Protein AF-A0A659S0P6-F1 (afdb_monomer)

Mean predicted aligned error: 4.91 Å

Foldseek 3Di:
DDDWDKDKDADPPQRKIKIKTDDPDFKIKIWIDGPNFIKIWIFGHDPNDTDTDPVDIDSDDPDPDVVVVDDD

Structure (mmCIF, N/CA/C/O backbone):
data_AF-A0A659S0P6-F1
#
_entry.id   AF-A0A659S0P6-F1
#
loop_
_atom_site.group_PDB
_atom_site.id
_atom_site.type_symbol
_atom_site.label_atom_id
_atom_site.label_alt_id
_atom_site.label_comp_id
_atom_site.label_asym_id
_atom_site.label_entity_id
_atom_site.label_seq_id
_atom_site.pdbx_PDB_ins_code
_atom_site.Cartn_x
_atom_site.Cartn_y
_atom_site.Cartn_z
_atom_site.occupancy
_atom_site.B_iso_or_equiv
_atom_site.auth_seq_id
_atom_site.auth_comp_id
_atom_site.auth_asym_id
_atom_site.auth_atom_id
_atom_site.pdbx_PDB_model_num
ATOM 1 N N . PRO A 1 1 ? -20.237 -7.876 2.283 1.00 38.03 1 PRO A N 1
ATOM 2 C CA . PRO A 1 1 ? -18.934 -8.286 1.712 1.00 38.03 1 PRO A CA 1
ATOM 3 C C . PRO A 1 1 ? -18.617 -7.428 0.478 1.00 38.03 1 PRO A C 1
ATOM 5 O O . PRO A 1 1 ? -18.953 -7.794 -0.642 1.00 38.03 1 PRO A O 1
ATOM 8 N N . GLY A 1 2 ? -18.081 -6.229 0.713 1.00 49.31 2 GLY A N 1
ATOM 9 C CA . GLY A 1 2 ? -17.558 -5.363 -0.343 1.00 49.31 2 GLY A CA 1
ATOM 10 C C . GLY A 1 2 ? -16.075 -5.657 -0.521 1.00 49.31 2 GLY A C 1
ATOM 11 O O . GLY A 1 2 ? -15.386 -5.925 0.463 1.00 49.31 2 GLY A O 1
ATOM 12 N N . LEU A 1 3 ? -15.595 -5.664 -1.761 1.00 54.09 3 LEU A N 1
ATOM 13 C CA . LEU A 1 3 ? -14.160 -5.704 -2.030 1.00 54.09 3 LEU A CA 1
ATOM 14 C C . LEU A 1 3 ? -13.485 -4.513 -1.324 1.00 54.09 3 LEU A C 1
ATOM 16 O O . LEU A 1 3 ? -14.109 -3.455 -1.217 1.00 54.09 3 LEU A O 1
ATOM 20 N N . PRO A 1 4 ? -12.248 -4.664 -0.824 1.00 63.44 4 PRO A N 1
ATOM 21 C CA . PRO A 1 4 ? -11.532 -3.560 -0.199 1.00 63.44 4 PRO A CA 1
ATOM 22 C C . PRO A 1 4 ? -11.392 -2.405 -1.200 1.00 63.44 4 PRO A C 1
ATOM 24 O O . PRO A 1 4 ? -10.885 -2.597 -2.306 1.00 63.44 4 PRO A O 1
ATOM 27 N N . GLU A 1 5 ? -11.886 -1.226 -0.823 1.00 70.75 5 GLU A N 1
ATOM 28 C CA . GLU A 1 5 ? -11.884 -0.032 -1.670 1.00 70.75 5 GLU A CA 1
ATOM 29 C C . GLU A 1 5 ? -10.441 0.420 -1.923 1.00 70.75 5 GLU A C 1
ATOM 31 O O . GLU A 1 5 ? -9.641 0.525 -0.986 1.00 70.75 5 GLU A O 1
ATOM 36 N N . ILE A 1 6 ? -10.103 0.632 -3.197 1.00 82.44 6 ILE A N 1
ATOM 37 C CA . ILE A 1 6 ? -8.781 1.069 -3.649 1.00 82.44 6 ILE A CA 1
ATOM 38 C C . ILE A 1 6 ? -8.938 2.424 -4.321 1.00 82.44 6 ILE A C 1
ATOM 40 O O . ILE A 1 6 ? -9.629 2.520 -5.334 1.00 82.44 6 ILE A O 1
ATOM 44 N N . ASP A 1 7 ? -8.250 3.434 -3.801 1.00 86.62 7 ASP A N 1
ATOM 45 C CA . ASP A 1 7 ? -8.080 4.729 -4.462 1.00 86.62 7 ASP A CA 1
ATOM 46 C C . ASP A 1 7 ? -6.660 4.809 -5.020 1.00 86.62 7 ASP A C 1
ATOM 48 O O . ASP A 1 7 ? -5.692 4.656 -4.274 1.00 86.62 7 ASP A O 1
ATOM 52 N N . GLY A 1 8 ? -6.526 4.999 -6.331 1.00 90.81 8 GLY A N 1
ATOM 53 C CA . GLY A 1 8 ? -5.243 4.994 -7.027 1.00 90.81 8 GLY A CA 1
ATOM 54 C C . GLY A 1 8 ? -5.008 6.275 -7.810 1.00 90.81 8 GLY A C 1
ATOM 55 O O . GLY A 1 8 ? -5.899 6.769 -8.500 1.00 90.81 8 GLY A O 1
ATOM 56 N N . ARG A 1 9 ? -3.783 6.800 -7.748 1.00 90.56 9 ARG A N 1
ATOM 57 C CA . ARG A 1 9 ? -3.340 7.944 -8.552 1.00 90.56 9 ARG A CA 1
ATOM 58 C C . ARG A 1 9 ? -2.031 7.624 -9.250 1.00 90.56 9 ARG A C 1
ATOM 60 O O . ARG A 1 9 ? -1.135 7.033 -8.658 1.00 90.56 9 ARG A O 1
ATOM 67 N N . ARG A 1 10 ? -1.907 8.052 -10.504 1.00 91.06 10 ARG A N 1
ATOM 68 C CA . ARG A 1 10 ? -0.680 7.932 -11.297 1.00 91.06 10 ARG A CA 1
ATOM 69 C C . ARG A 1 10 ? -0.101 9.315 -11.569 1.00 91.06 10 ARG A C 1
ATOM 71 O O . ARG A 1 10 ? -0.830 10.231 -11.942 1.00 91.06 10 ARG A O 1
ATOM 78 N N . SER A 1 11 ? 1.204 9.447 -11.388 1.00 87.38 11 SER A N 1
ATOM 79 C CA . SER A 1 11 ? 1.980 10.617 -11.775 1.00 87.38 11 SER A CA 1
ATOM 80 C C . SER A 1 11 ? 2.226 10.597 -13.281 1.00 87.38 11 SER A C 1
ATOM 82 O O . SER A 1 11 ? 2.740 9.618 -13.822 1.00 87.38 11 SER A O 1
ATOM 84 N N . SER A 1 12 ? 1.879 11.686 -13.965 1.00 83.12 12 SER A N 1
ATOM 85 C CA . SER A 1 12 ? 2.127 11.843 -15.402 1.00 83.12 12 SER A CA 1
ATOM 86 C C . SER A 1 12 ? 3.595 12.120 -15.737 1.00 83.12 12 SER A C 1
ATOM 88 O O . SER A 1 12 ? 3.994 11.918 -16.879 1.00 83.12 12 SER A O 1
ATOM 90 N N . SER A 1 13 ? 4.396 12.579 -14.770 1.00 84.81 13 SER A N 1
ATOM 91 C CA . SER A 1 13 ? 5.797 12.961 -14.984 1.00 84.81 13 SER A CA 1
ATOM 92 C C . SER A 1 13 ? 6.781 11.814 -14.769 1.00 84.81 13 SER A C 1
ATOM 94 O O . SER A 1 13 ? 7.757 11.714 -15.503 1.00 84.81 13 SER A O 1
ATOM 96 N N . SER A 1 14 ? 6.537 10.957 -13.776 1.00 84.44 14 SER A N 1
ATOM 97 C CA . SER A 1 14 ? 7.422 9.836 -13.433 1.00 84.44 14 SER A CA 1
ATOM 98 C C . SER A 1 14 ? 6.863 8.471 -13.830 1.00 84.44 14 SER A C 1
ATOM 100 O O . SER A 1 14 ? 7.578 7.484 -13.771 1.00 84.44 14 SER A O 1
ATOM 102 N N . GLY A 1 15 ? 5.579 8.371 -14.191 1.00 86.06 15 GLY A N 1
ATOM 103 C CA . GLY A 1 15 ? 4.908 7.080 -14.384 1.00 86.06 15 GLY A CA 1
ATOM 104 C C . GLY A 1 15 ? 4.593 6.340 -13.077 1.00 86.06 15 GLY A C 1
ATOM 105 O O . GLY A 1 15 ? 3.800 5.392 -13.102 1.00 86.06 15 GLY A O 1
ATOM 106 N N . ALA A 1 16 ? 5.133 6.819 -11.949 1.00 91.44 16 ALA A N 1
ATOM 107 C CA . ALA A 1 16 ? 4.885 6.296 -10.617 1.00 91.44 16 ALA A CA 1
ATOM 108 C C . ALA A 1 16 ? 3.390 6.300 -10.280 1.00 91.44 16 ALA A C 1
ATOM 110 O O . ALA A 1 16 ? 2.642 7.200 -10.673 1.00 91.44 16 ALA A O 1
ATOM 111 N N . SER A 1 17 ? 2.950 5.312 -9.512 1.00 93.00 17 SER A N 1
ATOM 112 C CA . SER A 1 17 ? 1.577 5.223 -9.024 1.00 93.00 17 SER A CA 1
ATOM 113 C C . SER A 1 17 ? 1.550 5.071 -7.513 1.00 93.00 17 SER A C 1
ATOM 115 O O . SER A 1 17 ? 2.427 4.452 -6.922 1.00 93.00 17 SER A O 1
ATOM 117 N N . VAL A 1 18 ? 0.549 5.666 -6.880 1.00 92.94 18 VAL A N 1
ATOM 118 C CA . VAL A 1 18 ? 0.301 5.550 -5.448 1.00 92.94 18 VAL A CA 1
ATOM 119 C C . VAL A 1 18 ? -1.140 5.129 -5.278 1.00 92.94 18 VAL A C 1
ATOM 121 O O . VAL A 1 18 ? -2.045 5.819 -5.747 1.00 92.94 18 VAL A O 1
ATOM 124 N N . CYS A 1 19 ? -1.353 4.008 -4.603 1.00 92.88 19 CYS A N 1
ATOM 125 C CA . CYS A 1 19 ? -2.685 3.551 -4.256 1.00 92.88 19 CYS A CA 1
ATOM 126 C C . CYS A 1 19 ? -2.822 3.381 -2.754 1.00 92.88 19 CYS A C 1
ATOM 128 O O . CYS A 1 19 ? -1.886 2.976 -2.065 1.00 92.88 19 CYS A O 1
ATOM 130 N N . VAL A 1 20 ? -4.019 3.654 -2.262 1.00 91.75 20 VAL A N 1
ATOM 131 C CA . VAL A 1 20 ? -4.422 3.414 -0.886 1.00 91.75 20 VAL A CA 1
ATOM 132 C C . VAL A 1 20 ? -5.545 2.396 -0.903 1.00 91.75 20 VAL A C 1
ATOM 134 O O . VAL A 1 20 ? -6.468 2.488 -1.708 1.00 91.75 20 VAL A O 1
ATOM 137 N N . ARG A 1 21 ? -5.458 1.411 -0.015 1.00 90.12 21 ARG A N 1
ATOM 138 C CA . ARG A 1 21 ? -6.480 0.394 0.184 1.00 90.12 21 ARG A CA 1
ATOM 139 C C . ARG A 1 21 ? -6.909 0.387 1.636 1.00 90.12 21 ARG A C 1
ATOM 141 O O . ARG A 1 21 ? -6.072 0.299 2.538 1.00 90.12 21 ARG A O 1
ATOM 148 N N . ARG A 1 22 ? -8.219 0.412 1.850 1.00 89.94 22 ARG A N 1
ATOM 149 C CA . ARG A 1 22 ? -8.794 0.118 3.159 1.00 89.94 22 ARG A CA 1
ATOM 150 C C . ARG A 1 22 ? -8.939 -1.390 3.323 1.00 89.94 22 ARG A C 1
ATOM 152 O O . ARG A 1 22 ? -9.464 -2.061 2.437 1.00 89.94 22 ARG A O 1
ATOM 159 N N . LEU A 1 23 ? -8.446 -1.920 4.433 1.00 87.38 23 LEU A N 1
ATOM 160 C CA . LEU A 1 23 ? -8.523 -3.342 4.750 1.00 87.38 23 LEU A CA 1
ATOM 161 C C . LEU A 1 23 ? -9.759 -3.614 5.616 1.00 87.38 23 LEU A C 1
ATOM 163 O O . LEU A 1 23 ? -10.459 -2.693 6.040 1.00 87.38 23 LEU A O 1
ATOM 167 N N . SER A 1 24 ? -10.068 -4.890 5.846 1.00 82.12 24 SER A N 1
ATOM 168 C CA . SER A 1 24 ? -11.110 -5.265 6.804 1.00 82.12 24 SER A CA 1
ATOM 169 C C . SER A 1 24 ? -10.741 -4.782 8.208 1.00 82.12 24 SER A C 1
ATOM 171 O O . SER A 1 24 ? -9.608 -4.974 8.636 1.00 82.12 24 SER A O 1
ATOM 173 N N . GLY A 1 25 ? -11.703 -4.209 8.932 1.00 83.50 25 GLY A N 1
ATOM 174 C CA . GLY A 1 25 ? -11.469 -3.629 10.256 1.00 83.50 25 GLY A CA 1
ATOM 175 C C . GLY A 1 25 ? -10.972 -2.184 10.178 1.00 83.50 25 GLY A C 1
ATOM 176 O O . GLY A 1 25 ? -11.441 -1.402 9.345 1.00 83.50 25 GLY A O 1
ATOM 177 N N . ASP A 1 26 ? -10.026 -1.849 11.053 1.00 90.06 26 ASP A N 1
ATOM 178 C CA . ASP A 1 26 ? -9.482 -0.497 11.217 1.00 90.06 26 ASP A CA 1
ATOM 179 C C . ASP A 1 26 ? -8.056 -0.376 10.665 1.00 90.06 26 ASP A C 1
ATOM 181 O O . ASP A 1 26 ? -7.264 0.429 11.141 1.00 90.06 26 ASP A O 1
ATOM 185 N N . GLU A 1 27 ? -7.717 -1.154 9.637 1.00 90.19 27 GLU A N 1
ATOM 186 C CA . GLU A 1 27 ? -6.401 -1.138 8.996 1.00 90.19 27 GLU A CA 1
ATOM 187 C C . GLU A 1 27 ? -6.464 -0.558 7.577 1.00 90.19 27 GLU A C 1
ATOM 189 O O . GLU A 1 27 ? -7.475 -0.612 6.868 1.00 90.19 27 GLU A O 1
ATOM 194 N N . GLY A 1 28 ? -5.343 -0.001 7.138 1.00 91.44 28 GLY A N 1
ATOM 195 C CA . GLY A 1 28 ? -5.156 0.508 5.792 1.00 91.44 28 GLY A CA 1
ATOM 196 C C . GLY A 1 28 ? -3.731 0.282 5.316 1.00 91.44 28 GLY A C 1
ATOM 197 O O . GLY A 1 28 ? -2.793 0.156 6.104 1.00 91.44 28 GLY A O 1
ATOM 198 N N . VAL A 1 29 ? -3.561 0.252 4.002 1.00 92.62 29 VAL A N 1
ATOM 199 C CA . VAL A 1 29 ? -2.246 0.135 3.382 1.00 92.62 29 VAL A CA 1
ATOM 200 C C . VAL A 1 29 ? -2.132 1.109 2.220 1.00 92.62 29 VAL A C 1
ATOM 202 O O . VAL A 1 29 ? -3.067 1.286 1.443 1.00 92.62 29 VAL A O 1
ATOM 205 N N . MET A 1 30 ? -0.979 1.754 2.108 1.00 93.69 30 MET A N 1
ATOM 206 C CA . MET A 1 30 ? -0.573 2.511 0.935 1.00 93.69 30 MET A CA 1
ATOM 207 C C . MET A 1 30 ? 0.527 1.753 0.218 1.00 93.69 30 MET A C 1
ATOM 209 O O . MET A 1 30 ? 1.391 1.150 0.855 1.00 93.69 30 MET A O 1
ATOM 213 N N . ALA A 1 31 ? 0.498 1.824 -1.102 1.00 94.44 31 ALA A N 1
ATOM 214 C CA . ALA A 1 31 ? 1.502 1.241 -1.953 1.00 94.44 31 ALA A CA 1
ATOM 215 C C . ALA A 1 31 ? 1.921 2.251 -3.020 1.00 94.44 31 ALA A C 1
ATOM 217 O O . ALA A 1 31 ? 1.074 2.778 -3.742 1.00 94.44 31 ALA A O 1
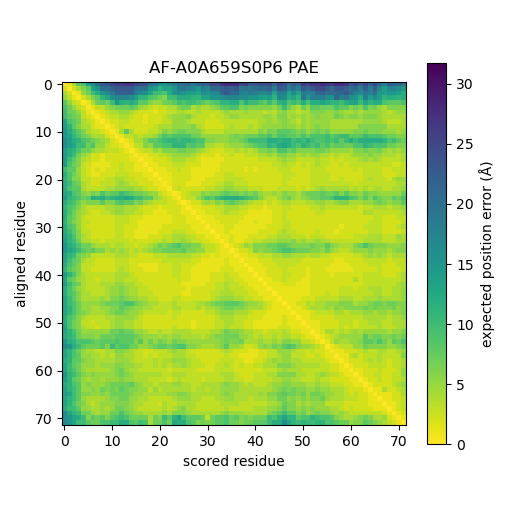ATOM 218 N N . ALA A 1 32 ? 3.216 2.545 -3.078 1.00 93.88 32 ALA A N 1
ATOM 219 C CA . ALA A 1 32 ? 3.830 3.391 -4.087 1.00 93.88 32 ALA A CA 1
ATOM 220 C C . ALA A 1 32 ? 4.662 2.508 -5.012 1.00 93.88 32 ALA A C 1
ATOM 222 O O . ALA A 1 32 ? 5.547 1.794 -4.547 1.00 93.88 32 ALA A O 1
ATOM 223 N N . GLN A 1 33 ? 4.371 2.550 -6.304 1.00 93.19 33 GLN A N 1
ATOM 224 C CA . GLN A 1 33 ? 5.090 1.805 -7.321 1.00 93.19 33 GLN A CA 1
ATOM 225 C C . GLN A 1 33 ? 5.797 2.767 -8.264 1.00 93.19 33 GLN A C 1
ATOM 227 O O . GLN A 1 33 ? 5.171 3.688 -8.791 1.00 93.19 33 GLN A O 1
ATOM 232 N N . ASP A 1 34 ? 7.077 2.510 -8.493 1.00 92.12 34 ASP A N 1
ATOM 233 C CA . ASP A 1 34 ? 7.906 3.232 -9.448 1.00 92.12 34 ASP A CA 1
ATOM 234 C C . ASP A 1 34 ? 8.965 2.283 -10.017 1.00 92.12 34 ASP A C 1
ATOM 236 O O . ASP A 1 34 ? 9.573 1.523 -9.267 1.00 92.12 34 ASP A O 1
ATOM 240 N N . ASP A 1 35 ? 9.128 2.285 -11.339 1.00 89.00 35 ASP A N 1
ATOM 241 C CA . ASP A 1 35 ? 10.113 1.476 -12.078 1.00 89.00 35 ASP A CA 1
ATOM 242 C C . ASP A 1 35 ? 10.269 0.009 -11.600 1.00 89.00 35 ASP A C 1
ATOM 244 O O . ASP A 1 35 ? 11.360 -0.498 -11.349 1.00 89.00 35 ASP A O 1
ATOM 248 N N . GLY A 1 36 ? 9.145 -0.690 -11.398 1.00 86.12 36 GLY A N 1
ATOM 249 C CA . GLY A 1 36 ? 9.129 -2.095 -10.962 1.00 86.12 36 GLY A CA 1
ATOM 250 C C . GLY A 1 36 ? 9.389 -2.326 -9.466 1.00 86.12 36 GLY A C 1
ATOM 251 O O . GLY A 1 36 ? 9.172 -3.438 -8.980 1.00 86.12 36 GLY A O 1
ATOM 252 N N . MET A 1 37 ? 9.767 -1.295 -8.710 1.00 90.88 37 MET A N 1
ATOM 253 C CA . MET A 1 37 ? 9.811 -1.330 -7.249 1.00 90.88 37 MET A CA 1
ATOM 254 C C . MET A 1 37 ? 8.449 -0.966 -6.668 1.00 90.88 37 MET A C 1
ATOM 256 O O . MET A 1 37 ? 7.732 -0.118 -7.194 1.00 90.88 37 MET A O 1
ATOM 260 N N . THR A 1 38 ? 8.076 -1.611 -5.564 1.00 92.50 38 THR A N 1
ATOM 261 C CA . THR A 1 38 ? 6.866 -1.269 -4.813 1.00 92.50 38 THR A CA 1
ATOM 262 C C . THR A 1 38 ? 7.208 -1.111 -3.343 1.00 92.50 38 THR A C 1
ATOM 264 O O . THR A 1 38 ? 7.708 -2.041 -2.717 1.00 92.50 38 THR A O 1
ATOM 267 N N . LEU A 1 39 ? 6.904 0.062 -2.798 1.00 94.19 39 LEU A N 1
ATOM 268 C CA . LEU A 1 39 ? 7.029 0.368 -1.383 1.00 94.19 39 LEU A CA 1
ATOM 269 C C . LEU A 1 39 ? 5.652 0.394 -0.730 1.00 94.19 39 LEU A C 1
ATOM 271 O O . LEU A 1 39 ? 4.691 0.929 -1.277 1.00 94.19 39 LEU A O 1
ATOM 275 N N . TRP A 1 40 ? 5.584 -0.139 0.478 1.00 94.31 40 TRP A N 1
ATOM 276 C CA . TRP A 1 40 ? 4.382 -0.314 1.270 1.00 94.31 40 TRP A CA 1
ATOM 277 C C . TRP A 1 40 ? 4.447 0.517 2.537 1.00 94.31 40 TRP A C 1
ATOM 279 O O . TRP A 1 40 ? 5.496 0.628 3.171 1.00 94.31 40 TRP A O 1
ATOM 289 N N . ARG A 1 41 ? 3.307 1.061 2.949 1.00 94.81 41 ARG A N 1
ATOM 290 C CA . ARG A 1 41 ? 3.172 1.755 4.227 1.00 94.81 41 ARG A CA 1
ATOM 291 C C . ARG A 1 41 ? 1.862 1.377 4.895 1.00 94.81 41 ARG A C 1
ATOM 293 O O . ARG A 1 41 ? 0.787 1.578 4.333 1.00 94.81 41 ARG A O 1
ATOM 300 N N . LEU A 1 42 ? 1.961 0.832 6.103 1.00 92.62 42 LEU A N 1
ATOM 301 C CA . LEU A 1 42 ? 0.803 0.482 6.921 1.00 92.62 42 LEU A CA 1
ATOM 302 C C . LEU A 1 42 ? 0.202 1.718 7.583 1.00 92.62 42 LEU A C 1
ATOM 304 O O . LEU A 1 42 ? 0.905 2.676 7.919 1.00 92.62 42 LEU A O 1
ATOM 308 N N . GLY A 1 43 ? -1.100 1.669 7.815 1.00 93.12 43 GLY A N 1
ATOM 309 C CA . GLY A 1 43 ? -1.837 2.664 8.568 1.00 93.12 43 GLY A CA 1
ATOM 310 C C . GLY A 1 43 ? -3.038 2.054 9.266 1.00 93.12 43 GLY A C 1
ATOM 311 O O . GLY A 1 43 ? -3.420 0.916 9.006 1.00 93.12 43 GLY A O 1
ATOM 312 N N . ASN A 1 44 ? -3.639 2.847 10.140 1.00 93.50 44 ASN A N 1
ATOM 313 C CA . ASN A 1 44 ? -4.895 2.507 10.789 1.00 93.50 44 ASN A CA 1
ATOM 314 C C . ASN A 1 44 ? -5.968 3.481 10.332 1.00 93.50 44 ASN A C 1
ATOM 316 O O . ASN A 1 44 ? -5.680 4.644 10.046 1.00 93.50 44 ASN A O 1
ATOM 320 N N . VAL A 1 45 ? -7.208 3.027 10.290 1.00 91.75 45 VAL A N 1
ATOM 321 C CA . VAL A 1 45 ? -8.334 3.915 10.094 1.00 91.75 45 VAL A CA 1
ATOM 322 C C . VAL A 1 45 ? -8.694 4.545 11.430 1.00 91.75 45 VAL A C 1
ATOM 324 O O . VAL A 1 45 ? -9.109 3.875 12.368 1.00 91.75 45 VAL A O 1
ATOM 327 N N . ILE A 1 46 ? -8.598 5.864 11.483 1.00 92.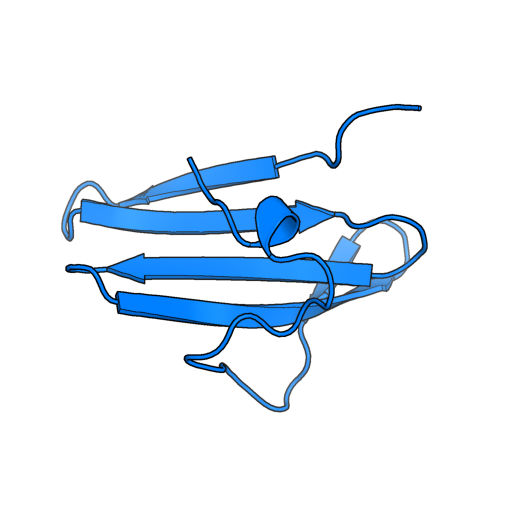56 46 ILE A N 1
ATOM 328 C CA . ILE A 1 46 ? -9.001 6.677 12.619 1.00 92.56 46 ILE A CA 1
ATOM 329 C C . ILE A 1 46 ? -10.058 7.656 12.112 1.00 92.56 46 ILE A C 1
ATOM 331 O O . ILE A 1 46 ? -9.811 8.424 11.184 1.00 92.56 46 ILE A O 1
ATOM 335 N N . GLN A 1 47 ? -11.266 7.594 12.682 1.00 90.62 47 GLN A N 1
ATOM 336 C CA . GLN A 1 47 ? -12.381 8.490 12.331 1.00 90.62 47 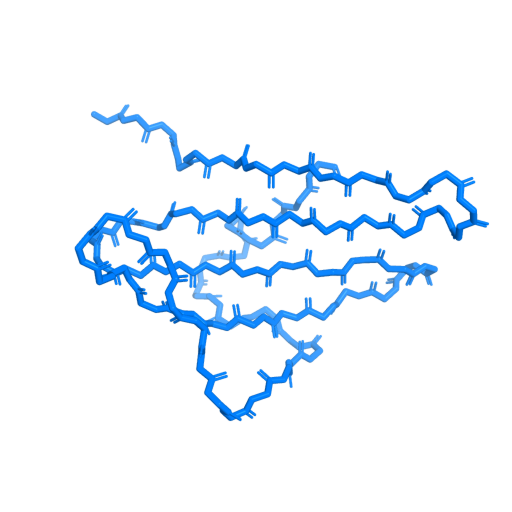GLN A CA 1
ATOM 337 C C . GLN A 1 47 ? -12.680 8.541 10.817 1.00 90.62 47 GLN A C 1
ATOM 339 O O . GLN A 1 47 ? -12.940 9.595 10.245 1.00 90.62 47 GLN A O 1
ATOM 344 N N . GLY A 1 48 ? -12.611 7.388 10.146 1.00 86.12 48 GLY A N 1
ATOM 345 C CA . GLY A 1 48 ? -12.888 7.273 8.711 1.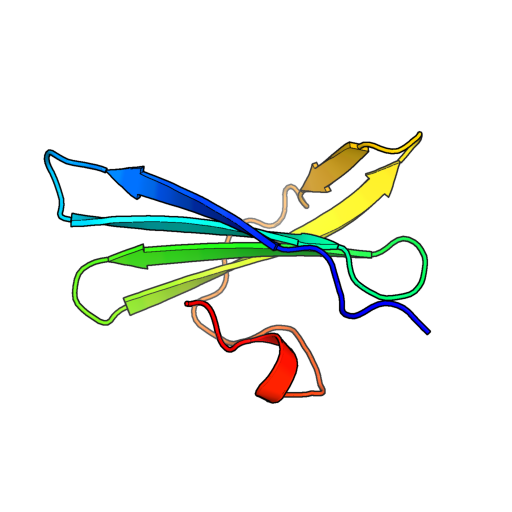00 86.12 48 GLY A CA 1
ATOM 346 C C . GLY A 1 48 ? -11.708 7.603 7.791 1.00 86.12 48 GLY A C 1
ATOM 347 O O . GLY A 1 48 ? -11.792 7.292 6.607 1.00 86.12 48 GLY A O 1
ATOM 348 N N . SER A 1 49 ? -10.601 8.132 8.319 1.00 88.94 49 SER A N 1
ATOM 349 C CA . SER A 1 49 ? -9.390 8.458 7.554 1.00 88.94 49 SER A CA 1
ATOM 350 C C . SER A 1 49 ? -8.262 7.477 7.851 1.00 88.94 49 SER A C 1
ATOM 352 O O . SER A 1 49 ? -8.100 7.048 8.989 1.00 88.94 49 SER A O 1
ATOM 354 N N . ILE A 1 50 ? -7.451 7.133 6.851 1.00 91.06 50 ILE A N 1
ATOM 355 C CA . ILE A 1 50 ? -6.267 6.292 7.069 1.00 91.06 50 ILE A CA 1
ATOM 356 C C . ILE A 1 50 ? -5.115 7.174 7.555 1.00 91.06 50 ILE A C 1
ATOM 358 O O . ILE A 1 50 ? -4.693 8.101 6.866 1.00 9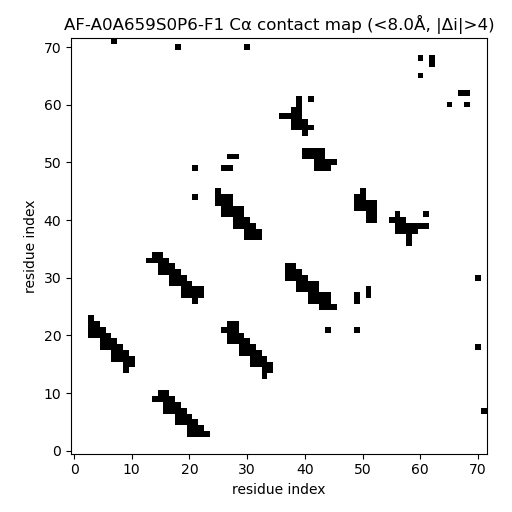1.06 50 ILE A O 1
ATOM 362 N N . VAL A 1 51 ? -4.590 6.857 8.735 1.00 94.00 51 VAL A N 1
ATOM 363 C CA . VAL A 1 51 ? -3.414 7.487 9.333 1.00 94.00 51 VAL A CA 1
ATOM 364 C C . VAL A 1 51 ? -2.249 6.510 9.246 1.00 94.00 51 VAL A C 1
ATOM 366 O O . VAL A 1 51 ? -2.259 5.445 9.866 1.00 94.00 51 VAL A O 1
ATOM 369 N N . PHE A 1 52 ? -1.244 6.864 8.447 1.00 93.12 52 PHE A N 1
ATOM 370 C CA . PHE A 1 52 ? -0.091 6.004 8.197 1.00 93.12 52 PHE A CA 1
ATOM 371 C C . PHE A 1 52 ? 0.924 6.030 9.336 1.00 93.12 52 PHE A C 1
ATOM 373 O O . PHE A 1 52 ? 1.214 7.075 9.919 1.00 93.12 52 PHE A O 1
ATOM 380 N N . SER A 1 53 ? 1.514 4.866 9.592 1.00 89.06 53 SER A N 1
ATOM 381 C CA . SER A 1 53 ? 2.546 4.661 10.601 1.00 89.06 53 SER A CA 1
ATOM 382 C C . SER A 1 53 ? 3.743 5.601 10.394 1.00 89.06 53 SER A C 1
ATOM 384 O O . SER A 1 53 ? 4.206 5.772 9.254 1.00 89.06 53 SER A O 1
ATOM 386 N N . PRO A 1 54 ? 4.300 6.192 11.468 1.00 89.56 54 PRO A N 1
ATOM 387 C CA . PRO A 1 54 ? 5.533 6.970 11.392 1.00 89.56 54 PRO A CA 1
ATOM 388 C C . PRO A 1 54 ? 6.771 6.088 11.165 1.00 89.56 54 PRO A C 1
ATOM 390 O O . PRO A 1 54 ? 7.81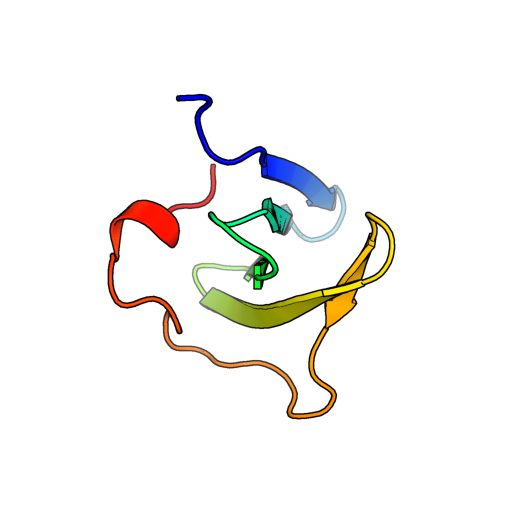4 6.614 10.797 1.00 89.56 54 PRO A O 1
ATOM 393 N N . HIS A 1 55 ? 6.659 4.761 11.322 1.00 87.31 55 HIS A N 1
ATOM 394 C CA . HIS A 1 55 ? 7.767 3.810 11.153 1.00 87.31 55 HIS A CA 1
ATOM 395 C C . HIS A 1 55 ? 8.252 3.651 9.699 1.00 87.31 55 HIS A C 1
ATOM 397 O O . HIS A 1 55 ? 9.202 2.916 9.452 1.00 87.31 55 HIS A O 1
ATOM 403 N N . GLY A 1 56 ? 7.649 4.373 8.749 1.00 88.19 56 GLY A N 1
ATOM 404 C CA . GLY A 1 56 ? 8.162 4.519 7.389 1.00 88.19 56 GLY A CA 1
ATOM 405 C C . GLY A 1 56 ? 7.607 3.501 6.397 1.00 88.19 56 GLY A C 1
ATOM 406 O O . GLY A 1 56 ? 6.483 3.020 6.543 1.00 88.19 56 GLY A O 1
ATOM 407 N N . TRP A 1 57 ? 8.391 3.257 5.349 1.00 92.94 57 TRP A N 1
ATOM 408 C CA . TRP A 1 57 ? 8.052 2.396 4.219 1.00 92.94 57 TRP A CA 1
ATOM 409 C C . TRP A 1 57 ? 8.765 1.048 4.314 1.00 92.94 57 TRP A C 1
ATOM 411 O O . TRP A 1 57 ? 9.818 0.936 4.937 1.00 92.94 57 TRP A O 1
ATOM 421 N N . SER A 1 58 ? 8.202 0.046 3.650 1.00 92.38 58 SER A N 1
ATOM 422 C CA . SER A 1 58 ? 8.748 -1.299 3.529 1.00 92.38 58 SER A CA 1
ATOM 423 C C . SER A 1 58 ? 8.755 -1.734 2.064 1.00 92.38 58 SER A C 1
ATOM 425 O O . SER A 1 58 ? 7.801 -1.481 1.340 1.00 92.38 58 SER A O 1
ATOM 427 N N . ASP A 1 59 ? 9.817 -2.390 1.618 1.00 91.94 59 ASP A N 1
ATOM 428 C CA . ASP A 1 59 ? 9.942 -3.021 0.297 1.00 91.94 59 ASP A CA 1
ATOM 429 C C . ASP A 1 59 ? 9.323 -4.431 0.243 1.00 91.94 59 ASP A C 1
ATOM 431 O O . ASP A 1 59 ? 9.263 -5.053 -0.818 1.00 91.94 59 ASP A O 1
ATOM 435 N N . PHE A 1 60 ? 8.793 -4.925 1.364 1.00 90.00 60 PHE A N 1
ATOM 436 C CA . PHE A 1 60 ? 8.022 -6.162 1.444 1.00 90.00 60 PHE A CA 1
ATOM 437 C C . PHE A 1 60 ? 6.537 -5.868 1.668 1.00 90.00 60 PHE A C 1
ATOM 439 O O . PHE A 1 60 ? 6.154 -4.942 2.379 1.00 90.00 60 PHE A O 1
ATOM 446 N N . CYS A 1 61 ? 5.680 -6.702 1.075 1.00 89.00 61 CYS A N 1
ATOM 447 C CA . CYS A 1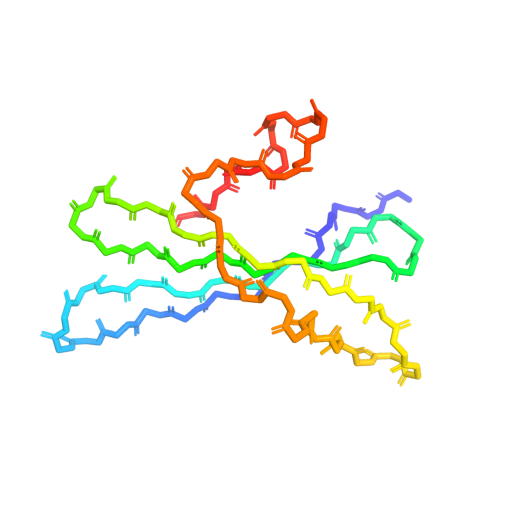 61 ? 4.245 -6.691 1.344 1.00 89.00 61 CYS A CA 1
ATOM 448 C C . CYS A 1 61 ? 4.009 -6.973 2.841 1.00 89.00 61 CYS A C 1
ATOM 450 O O . CYS A 1 61 ? 4.343 -8.065 3.305 1.00 89.00 61 CYS A O 1
ATOM 452 N N . PRO A 1 62 ? 3.416 -6.038 3.604 1.00 87.56 62 PRO A N 1
ATOM 453 C CA . PRO A 1 62 ? 3.242 -6.207 5.043 1.00 87.56 62 PRO A CA 1
ATOM 454 C C . PRO A 1 62 ? 2.021 -7.070 5.400 1.00 87.56 62 PRO A C 1
ATOM 456 O O . PRO A 1 62 ? 1.751 -7.305 6.575 1.00 87.56 62 PRO A O 1
ATOM 459 N N . LEU A 1 63 ? 1.253 -7.517 4.401 1.00 88.25 63 LEU A N 1
ATOM 460 C CA . LEU A 1 63 ? 0.016 -8.265 4.590 1.00 88.25 63 LEU A CA 1
ATOM 461 C C . LEU A 1 63 ? 0.255 -9.764 4.440 1.00 88.25 63 LEU A C 1
ATOM 463 O O . LEU A 1 63 ? 0.970 -10.216 3.549 1.00 88.25 63 LEU A O 1
ATOM 467 N N . LYS A 1 64 ? -0.426 -10.551 5.277 1.00 86.81 64 LYS A N 1
ATOM 468 C CA . LYS A 1 64 ? -0.373 -12.018 5.215 1.00 86.81 64 LYS A CA 1
ATOM 469 C C . LYS A 1 64 ? -0.936 -12.563 3.899 1.00 86.81 64 LYS A C 1
ATOM 471 O O . LYS A 1 64 ? -0.450 -13.560 3.371 1.00 86.81 64 LYS A O 1
ATOM 476 N N . GLU A 1 65 ? -1.965 -11.913 3.369 1.00 87.88 65 GLU A N 1
ATOM 477 C CA . GLU A 1 65 ? -2.597 -12.285 2.108 1.00 87.88 65 GLU A CA 1
ATOM 478 C C . GLU A 1 65 ? -1.969 -11.510 0.948 1.00 87.88 65 GLU A C 1
ATOM 480 O O . GLU A 1 65 ? -2.303 -10.355 0.693 1.00 87.88 65 GLU A O 1
ATOM 485 N N . VAL A 1 66 ? -1.091 -12.170 0.189 1.00 84.44 66 VAL A N 1
ATOM 486 C CA . VAL A 1 66 ? -0.368 -11.566 -0.949 1.00 84.44 66 VAL A CA 1
ATOM 487 C C . VAL A 1 66 ? -1.310 -10.978 -2.008 1.00 84.44 66 VAL A C 1
ATOM 489 O O . VAL A 1 66 ? -0.974 -9.997 -2.670 1.00 84.44 66 VAL A O 1
ATOM 492 N N . ALA A 1 67 ? -2.520 -11.526 -2.157 1.00 84.44 67 ALA A N 1
ATOM 493 C CA . ALA A 1 67 ? -3.535 -10.980 -3.059 1.00 84.44 67 ALA A CA 1
ATOM 494 C C . ALA A 1 67 ? -3.932 -9.533 -2.702 1.00 84.44 67 ALA A C 1
ATOM 496 O O . ALA A 1 67 ? -4.253 -8.744 -3.594 1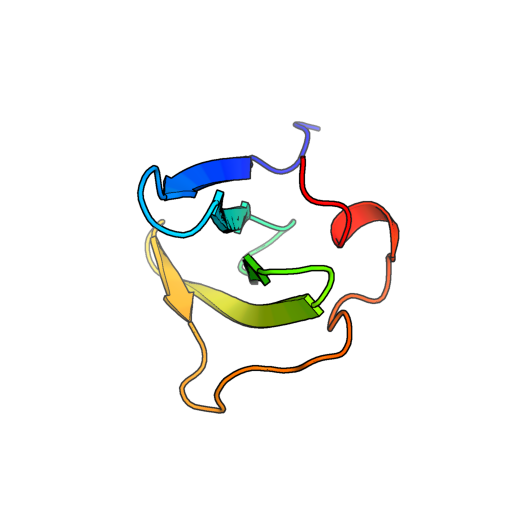.00 84.44 67 ALA A O 1
ATOM 497 N N . LEU A 1 68 ? -3.850 -9.155 -1.421 1.00 83.56 68 LEU A N 1
ATOM 498 C CA . LEU A 1 68 ? -4.136 -7.797 -0.960 1.00 83.56 68 LEU A CA 1
ATOM 499 C C . LEU A 1 68 ? -3.016 -6.801 -1.288 1.00 83.56 68 LEU A C 1
ATOM 501 O O . LEU A 1 68 ? -3.257 -5.597 -1.273 1.00 83.56 68 LEU A O 1
ATOM 505 N N . CYS A 1 69 ? -1.835 -7.296 -1.656 1.00 85.12 69 CYS A N 1
ATOM 506 C CA . CYS A 1 69 ? -0.702 -6.499 -2.115 1.00 85.12 69 CYS A CA 1
ATOM 507 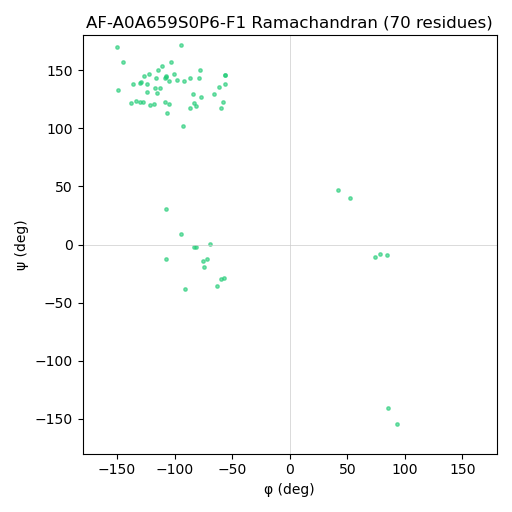C C . CYS A 1 69 ? -0.634 -6.359 -3.643 1.00 85.12 69 CYS A C 1
ATOM 509 O O . CYS A 1 69 ? 0.344 -5.858 -4.189 1.00 85.12 69 CYS A O 1
ATOM 511 N N . ARG A 1 70 ? -1.665 -6.788 -4.374 1.00 80.56 70 ARG A N 1
ATOM 512 C CA . ARG A 1 70 ? -1.769 -6.491 -5.806 1.00 80.56 70 ARG A CA 1
ATOM 513 C C . ARG A 1 70 ? -2.444 -5.143 -5.993 1.00 80.56 70 ARG A C 1
ATOM 515 O O . ARG A 1 70 ? -3.600 -4.977 -5.603 1.00 80.56 70 ARG A O 1
ATOM 522 N N . ILE A 1 71 ? -1.714 -4.205 -6.573 1.00 73.75 71 ILE A N 1
ATOM 523 C CA . ILE A 1 71 ? -2.178 -2.870 -6.955 1.00 73.75 71 ILE A CA 1
ATOM 524 C C . ILE A 1 71 ? -2.471 -2.873 -8.471 1.00 73.75 71 ILE A C 1
ATOM 526 O O . ILE A 1 71 ? -1.804 -3.644 -9.167 1.00 73.75 71 ILE A O 1
ATOM 530 N N . PRO A 1 72 ? -3.464 -2.108 -8.972 1.00 69.50 72 PRO A N 1
ATOM 531 C CA . PRO A 1 72 ? -3.792 -2.053 -10.401 1.00 69.50 72 PRO A CA 1
ATOM 532 C C . PRO A 1 72 ? -2.693 -1.448 -11.281 1.00 69.50 72 PRO A C 1
ATOM 534 O O . PRO A 1 72 ? -1.928 -0.592 -10.783 1.00 69.50 72 PRO A O 1
#

Nearest PDB structures (foldseek):
  3a24-assembly1_A  TM=5.107E-01  e=2.825E+00  Bacteroides thetaiotaomicron
  6cp9-assembly4_H  TM=5.922E-01  e=9.611E+00  Klebsiella pneumoniae 342

Sequence (72 aa):
PGLPEIDGRRSSSSGASVCVRRLSGDEGVMAAQDDGMTLWRLGNVIQGSIVFSPHGWSDFCPLKEVALCRIP

pLDDT: mean 86.68, std 10.18, range [38.03, 94.81]

InterPro domains:
  IPR019652 Protein of unknown function DUF2509 [PF10713] (8-69)

Solvent-accessible surface area (backbone atoms only — not comparable to full-atom values): 4385 Å² total; per-residue (Å²): 142,76,77,68,55,69,54,75,48,70,44,90,87,77,69,27,33,43,35,38,35,45,45,87,81,54,36,25,40,34,38,40,36,47,95,93,45,54,38,29,32,54,25,35,47,53,96,88,40,74,49,65,51,89,89,52,74,34,80,56,77,90,55,92,55,63,76,78,67,63,75,137

Radius of gyration: 12.0 Å; Cα contacts (8 Å, |Δi|>4): 129; chains: 1; bounding box: 29×25×28 Å

Secondary structure (DSSP, 8-state):
-PPPPEEEEE-TTT--EEEEEEPSSSEEEEEEEETTEEEEEEEEEETTEEEE-TT--BSS--SS-GGGG---

Organism: NCBI:txid436295